Protein AF-A0A520NX33-F1 (afdb_monomer)

Secondary structure (DSSP, 8-state):
--SSTT--EEEEEETTEEEEEEEEETTEEHHHHHHHHTSS---GGGHHHHHHHHHHHHHTT-GGGGS-----

Mean predicted aligned error: 4.85 Å

Solvent-accessible surface area (backbone atoms only — not comparable to full-atom values): 4466 Å² total; per-residue (Å²): 134,74,95,60,75,96,55,72,70,52,70,44,69,36,97,90,36,87,91,42,70,49,42,22,53,77,94,43,51,47,69,60,51,42,21,46,51,16,75,49,81,76,53,82,95,49,37,94,78,39,44,76,42,37,49,55,9,48,78,66,41,22,59,53,48,67,57,89,75,79,83,133

Radius of gyration: 13.25 Å; Cα contacts (8 Å, |Δi|>4): 81; chains: 1; bounding box: 32×28×35 Å

Foldseek 3Di:
DDPPPPFDKDKDADPVHNPDIWIDRVPHTVVLVCLLQLVDDDDPVCCVPRVVSNVNNLVVCHDCNVDDDDDD

Structure (mmCIF, N/CA/C/O backbone):
data_AF-A0A520NX33-F1
#
_entry.id   AF-A0A520NX33-F1
#
loop_
_atom_site.group_PDB
_atom_site.id
_atom_site.type_symbol
_atom_site.label_atom_id
_atom_site.label_alt_id
_atom_site.label_comp_id
_atom_site.label_asym_id
_atom_site.label_entity_id
_atom_site.label_seq_id
_atom_site.pdbx_PDB_ins_code
_atom_site.Cartn_x
_atom_site.Cartn_y
_atom_site.Cartn_z
_atom_site.occupancy
_atom_site.B_iso_or_equiv
_atom_site.auth_seq_id
_atom_site.auth_comp_id
_atom_site.auth_asym_id
_atom_site.auth_atom_id
_atom_site.pdbx_PDB_model_num
ATOM 1 N N . MET A 1 1 ? -10.724 -12.916 -4.437 1.00 56.16 1 MET A N 1
ATOM 2 C CA . MET A 1 1 ? -10.308 -13.000 -5.857 1.00 56.16 1 MET A CA 1
ATOM 3 C C . MET A 1 1 ? -8.815 -12.707 -5.922 1.00 56.16 1 MET A C 1
ATOM 5 O O . MET A 1 1 ? -8.399 -11.730 -5.315 1.00 56.16 1 MET A O 1
ATOM 9 N N . ALA A 1 2 ? -8.000 -13.552 -6.558 1.00 64.44 2 ALA A N 1
ATOM 10 C CA . ALA A 1 2 ? -6.550 -13.345 -6.608 1.00 64.44 2 ALA A CA 1
ATOM 11 C C . ALA A 1 2 ? -6.189 -12.326 -7.704 1.00 64.44 2 ALA A C 1
ATOM 13 O O . ALA A 1 2 ? -6.450 -12.578 -8.875 1.00 64.44 2 ALA A O 1
ATOM 14 N N . LEU A 1 3 ? -5.574 -11.196 -7.330 1.00 69.81 3 LEU A N 1
ATOM 15 C CA . LEU A 1 3 ? -5.206 -10.100 -8.251 1.00 69.81 3 LEU A CA 1
ATOM 16 C C . LEU A 1 3 ? -4.163 -10.493 -9.313 1.00 69.81 3 LEU A C 1
ATOM 18 O O . LEU A 1 3 ? -3.995 -9.788 -10.302 1.00 69.81 3 LEU A O 1
ATOM 22 N N . VAL A 1 4 ? -3.438 -11.588 -9.085 1.00 79.12 4 VAL A N 1
ATOM 23 C CA . VAL A 1 4 ? -2.216 -11.941 -9.824 1.00 79.12 4 VAL A CA 1
ATOM 24 C C . VAL A 1 4 ? -2.254 -13.333 -10.457 1.00 79.12 4 VAL A C 1
ATOM 26 O O . VAL A 1 4 ? -1.359 -13.683 -11.220 1.00 79.12 4 VAL A O 1
ATOM 29 N N . ALA A 1 5 ? -3.266 -14.148 -10.151 1.00 83.94 5 ALA A N 1
ATOM 30 C CA . ALA A 1 5 ? -3.307 -15.533 -10.610 1.00 83.94 5 ALA A CA 1
ATOM 31 C C . ALA A 1 5 ? -3.569 -15.601 -12.122 1.00 83.94 5 ALA A C 1
ATOM 33 O O . ALA A 1 5 ? -4.602 -15.134 -12.595 1.00 83.94 5 ALA A O 1
ATOM 34 N N . GLY A 1 6 ? -2.632 -16.191 -12.870 1.00 85.62 6 GLY A N 1
ATOM 35 C CA . GLY A 1 6 ? -2.749 -16.370 -14.322 1.00 85.62 6 GLY A CA 1
ATOM 36 C C . GLY A 1 6 ? -2.562 -15.094 -15.150 1.00 85.62 6 GLY A C 1
ATOM 37 O O . GLY A 1 6 ? -2.874 -15.100 -16.338 1.00 85.62 6 GLY A O 1
ATOM 38 N N . VAL A 1 7 ? -2.065 -14.006 -14.552 1.00 87.69 7 VAL A N 1
ATOM 39 C CA . VAL A 1 7 ? -1.861 -12.721 -15.237 1.00 87.69 7 VAL A CA 1
ATOM 40 C C . VAL A 1 7 ? -0.372 -12.467 -15.458 1.00 87.69 7 VAL A C 1
ATOM 42 O O . VAL A 1 7 ? 0.446 -12.716 -14.576 1.00 87.69 7 VAL A O 1
ATOM 45 N N . ASN A 1 8 ? -0.013 -11.924 -16.622 1.00 91.56 8 ASN A N 1
ATOM 46 C CA . ASN A 1 8 ? 1.349 -11.461 -16.880 1.00 91.56 8 ASN A CA 1
ATOM 47 C C . ASN A 1 8 ? 1.647 -10.196 -16.065 1.00 91.56 8 ASN A C 1
ATOM 49 O O . ASN A 1 8 ? 0.961 -9.180 -16.209 1.00 91.56 8 ASN A O 1
ATOM 53 N N . ILE A 1 9 ? 2.693 -10.254 -15.240 1.00 93.25 9 ILE A N 1
ATOM 54 C CA . ILE A 1 9 ? 3.108 -9.156 -14.365 1.00 93.25 9 ILE A CA 1
ATOM 55 C C . ILE A 1 9 ? 4.415 -8.566 -14.883 1.00 93.25 9 ILE A C 1
ATOM 57 O O . ILE A 1 9 ? 5.404 -9.273 -15.062 1.00 93.25 9 ILE A O 1
ATOM 61 N N . CYS A 1 10 ? 4.433 -7.253 -15.083 1.00 93.69 10 CYS A N 1
ATOM 62 C CA . CYS A 1 10 ? 5.657 -6.505 -15.334 1.00 93.69 10 CYS A CA 1
ATOM 63 C C . CYS A 1 10 ? 6.058 -5.782 -14.053 1.00 93.69 10 CYS A C 1
ATOM 65 O O . CYS A 1 10 ? 5.232 -5.094 -13.464 1.00 93.69 10 CYS A O 1
ATOM 67 N N . CYS A 1 11 ? 7.313 -5.900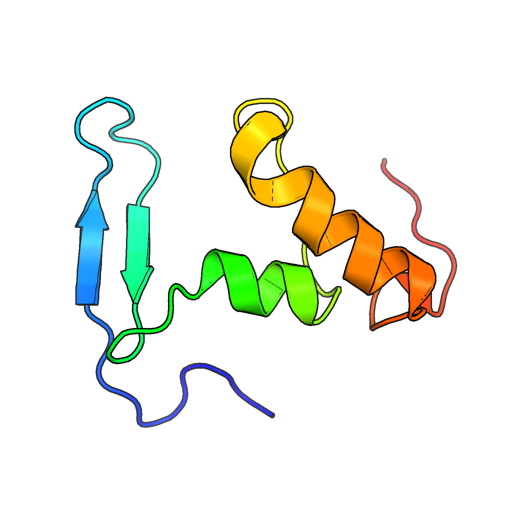 -13.632 1.00 92.50 11 CYS A N 1
ATOM 68 C CA . CYS A 1 11 ? 7.832 -5.197 -12.466 1.00 92.50 11 CYS A CA 1
ATOM 69 C C . CYS A 1 11 ? 9.034 -4.337 -12.861 1.00 92.50 11 CYS A C 1
ATOM 71 O O . CYS A 1 11 ? 9.850 -4.736 -13.689 1.00 92.50 11 CYS A O 1
ATOM 73 N N . ARG A 1 12 ? 9.146 -3.146 -12.271 1.00 90.81 12 ARG A N 1
ATOM 74 C CA . ARG A 1 12 ? 10.292 -2.247 -12.436 1.00 90.81 12 ARG A CA 1
ATOM 75 C C . ARG A 1 12 ? 10.733 -1.732 -11.077 1.00 90.81 12 ARG A C 1
ATOM 77 O O . ARG A 1 12 ? 9.907 -1.236 -10.303 1.00 90.81 12 ARG A O 1
ATOM 84 N N . ALA A 1 13 ? 12.030 -1.836 -10.813 1.00 87.12 13 ALA A N 1
ATOM 85 C CA . ALA A 1 13 ? 12.643 -1.198 -9.659 1.00 87.12 13 ALA A CA 1
ATOM 86 C C . ALA A 1 13 ? 12.398 0.319 -9.714 1.00 87.12 13 ALA A C 1
ATOM 88 O O . ALA A 1 13 ? 12.293 0.913 -10.791 1.00 87.12 13 ALA A O 1
ATOM 89 N N . GLY A 1 14 ? 12.246 0.953 -8.556 1.00 76.31 14 GLY A N 1
ATOM 90 C CA . GLY A 1 14 ? 12.167 2.403 -8.485 1.00 76.31 14 GLY A CA 1
ATOM 91 C C . GLY A 1 14 ? 13.535 3.030 -8.741 1.00 76.31 14 GLY A C 1
ATOM 92 O O . GLY A 1 14 ? 14.466 2.772 -7.988 1.00 76.31 14 GLY A O 1
ATOM 93 N N . ASP A 1 15 ? 13.631 3.936 -9.719 1.00 66.94 15 ASP A N 1
ATOM 94 C CA . ASP A 1 15 ? 14.889 4.615 -10.097 1.00 66.94 15 ASP A CA 1
ATOM 95 C C . ASP A 1 15 ? 15.591 5.331 -8.925 1.00 66.94 15 ASP A C 1
ATOM 97 O O . ASP A 1 15 ? 16.792 5.577 -8.960 1.00 66.94 15 ASP A O 1
ATOM 101 N N . LYS A 1 16 ? 14.836 5.683 -7.876 1.00 70.06 16 LYS A N 1
ATOM 102 C CA . LYS A 1 16 ? 15.321 6.394 -6.679 1.00 70.06 16 LYS A CA 1
ATOM 103 C C . LYS A 1 16 ? 15.288 5.556 -5.394 1.00 70.06 16 LYS A C 1
ATOM 105 O O . LYS A 1 16 ? 15.641 6.074 -4.340 1.00 70.06 16 LYS A O 1
ATOM 110 N N . LYS A 1 17 ? 14.792 4.315 -5.452 1.00 68.06 17 LYS A N 1
ATOM 111 C CA . LYS A 1 17 ? 14.565 3.441 -4.287 1.00 68.06 17 LYS A CA 1
ATOM 112 C C . LYS A 1 17 ? 14.816 1.979 -4.694 1.00 68.06 17 LYS A C 1
ATOM 114 O O . LYS A 1 17 ? 13.872 1.312 -5.122 1.00 68.06 17 LYS A O 1
ATOM 119 N N . PRO A 1 18 ? 16.064 1.484 -4.611 1.00 66.88 18 PRO A N 1
ATOM 120 C CA . PRO A 1 18 ? 16.410 0.128 -5.051 1.00 66.88 18 PRO A CA 1
ATOM 121 C C . PRO A 1 18 ? 15.735 -0.970 -4.212 1.00 66.88 18 PRO A C 1
ATOM 123 O O . PRO A 1 18 ? 15.604 -2.100 -4.668 1.00 66.88 18 PRO A O 1
ATOM 126 N N . ASP A 1 19 ? 15.257 -0.633 -3.015 1.00 78.38 19 ASP A N 1
ATOM 127 C CA . ASP A 1 19 ? 14.519 -1.505 -2.101 1.00 78.38 19 ASP A CA 1
ATOM 128 C C . ASP A 1 19 ? 13.005 -1.564 -2.388 1.00 78.38 19 ASP A C 1
ATOM 130 O O . ASP A 1 19 ? 12.263 -2.249 -1.685 1.00 78.38 19 ASP A O 1
ATOM 134 N N . ALA A 1 20 ? 12.519 -0.848 -3.407 1.00 80.44 20 ALA A N 1
ATOM 135 C CA . ALA A 1 20 ? 11.110 -0.816 -3.773 1.00 80.44 20 ALA A CA 1
ATOM 136 C C . ALA A 1 20 ? 10.913 -1.128 -5.260 1.00 80.44 20 ALA A C 1
ATOM 138 O O . ALA A 1 20 ? 11.455 -0.464 -6.145 1.00 80.44 20 ALA A O 1
ATOM 139 N N . THR A 1 21 ? 10.059 -2.110 -5.540 1.00 89.56 21 THR A N 1
ATOM 140 C CA 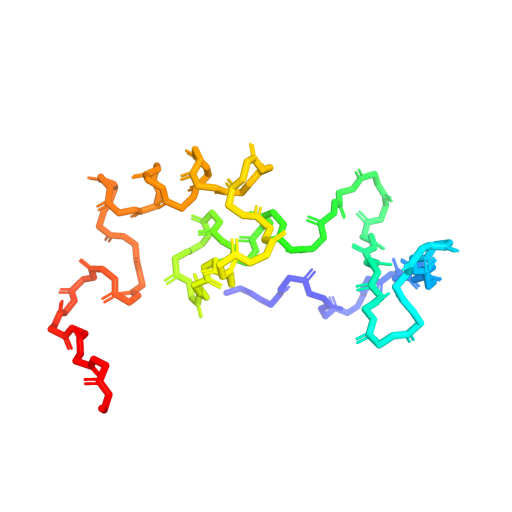. THR A 1 21 ? 9.652 -2.470 -6.900 1.00 89.56 21 THR A CA 1
ATOM 141 C C . THR A 1 21 ? 8.185 -2.134 -7.099 1.00 89.56 21 THR A C 1
ATOM 143 O O . THR A 1 21 ? 7.350 -2.390 -6.233 1.00 89.56 21 THR A O 1
ATOM 146 N N . ARG A 1 22 ? 7.859 -1.556 -8.254 1.00 89.81 22 ARG A N 1
ATOM 147 C CA . ARG A 1 22 ? 6.476 -1.359 -8.690 1.00 89.81 22 ARG A CA 1
ATOM 148 C C . ARG A 1 22 ? 6.129 -2.435 -9.697 1.00 89.81 22 ARG A C 1
ATOM 150 O O . ARG A 1 22 ? 6.936 -2.723 -10.575 1.00 89.81 22 ARG A O 1
ATOM 157 N N . CYS A 1 23 ? 4.942 -3.008 -9.563 1.00 92.62 23 CYS A N 1
ATOM 158 C CA . CYS A 1 23 ? 4.474 -4.081 -10.427 1.00 92.62 23 CYS A CA 1
ATOM 159 C C . CYS A 1 23 ? 3.116 -3.736 -1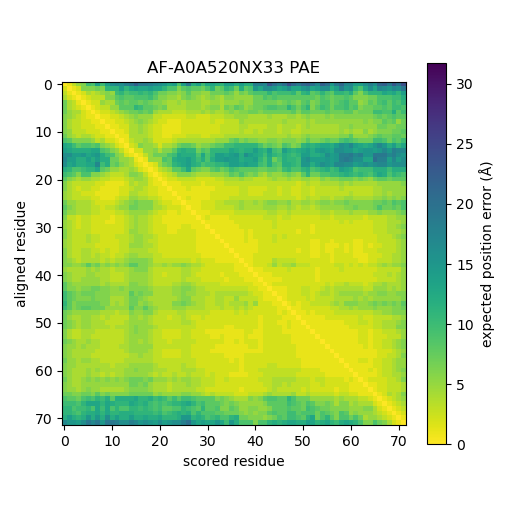1.030 1.00 92.62 23 CYS A C 1
ATOM 161 O O . CYS A 1 23 ? 2.274 -3.108 -10.381 1.00 92.62 23 CYS A O 1
ATOM 163 N N . TRP A 1 24 ? 2.912 -4.175 -12.266 1.00 93.38 24 TRP A N 1
ATOM 164 C CA . TRP A 1 24 ? 1.722 -3.929 -13.059 1.00 93.38 24 TRP A CA 1
ATOM 165 C C . TRP A 1 24 ? 1.184 -5.227 -13.650 1.00 93.38 24 TRP A C 1
ATOM 167 O O . TRP A 1 24 ? 1.945 -6.026 -14.195 1.00 93.38 24 TRP A O 1
ATOM 177 N N . ALA A 1 25 ? -0.133 -5.394 -13.585 1.00 92.12 25 ALA A N 1
ATOM 178 C CA . ALA A 1 25 ? -0.897 -6.361 -14.359 1.00 92.12 25 ALA A CA 1
ATOM 179 C C . ALA A 1 25 ? -1.570 -5.604 -15.517 1.00 92.12 25 ALA A C 1
ATOM 181 O O . ALA A 1 25 ? -2.538 -4.869 -15.315 1.00 92.12 25 ALA A O 1
ATOM 182 N N . GLY A 1 26 ? -1.007 -5.699 -16.725 1.00 88.50 26 GLY A N 1
ATOM 183 C CA . GLY A 1 26 ? -1.393 -4.820 -17.836 1.00 88.50 26 GLY A CA 1
ATOM 184 C C . GLY A 1 26 ? -1.091 -3.346 -17.523 1.00 88.50 26 GLY A C 1
ATOM 185 O O . GLY A 1 26 ? 0.047 -2.996 -17.220 1.00 88.50 26 GLY A O 1
ATOM 186 N N . SER A 1 27 ? -2.102 -2.475 -17.578 1.00 86.75 27 SER A N 1
ATOM 187 C CA . SER A 1 27 ? -1.985 -1.051 -17.214 1.00 86.75 27 SER A CA 1
ATOM 188 C C . SER A 1 27 ? -2.216 -0.772 -15.722 1.00 86.75 27 SER A C 1
ATOM 190 O O . SER A 1 27 ? -2.089 0.370 -15.273 1.00 86.75 27 SER A O 1
ATOM 192 N N . TYR A 1 28 ? -2.552 -1.798 -14.940 1.00 89.12 28 TYR A N 1
ATOM 193 C CA . TYR A 1 28 ? -2.972 -1.647 -13.557 1.00 89.12 28 TYR A CA 1
ATOM 194 C C . TYR A 1 28 ? -1.825 -1.882 -12.574 1.00 89.12 28 TYR A C 1
ATOM 196 O O . TYR A 1 28 ? -1.255 -2.968 -12.526 1.00 89.12 28 TYR A O 1
ATOM 204 N N . GLU A 1 29 ? -1.495 -0.876 -11.762 1.00 91.75 29 GLU A N 1
ATOM 205 C CA . GLU A 1 29 ? -0.459 -0.994 -10.729 1.00 91.75 29 GLU A CA 1
ATOM 206 C C . GLU A 1 29 ? -0.982 -1.746 -9.499 1.00 91.75 29 GLU A C 1
ATOM 208 O O . GLU A 1 29 ? -1.924 -1.297 -8.841 1.00 91.75 29 GLU A O 1
ATOM 213 N N . LEU A 1 30 ? -0.322 -2.849 -9.145 1.00 92.38 30 LEU A N 1
ATOM 214 C CA . LEU A 1 30 ? -0.787 -3.772 -8.109 1.00 92.38 30 LEU A CA 1
ATOM 215 C C . LEU A 1 30 ? -0.889 -3.119 -6.727 1.00 92.38 30 LEU A C 1
ATOM 217 O O . LEU A 1 30 ? -1.872 -3.344 -6.028 1.00 92.38 30 LEU A O 1
ATOM 221 N N . SER A 1 31 ? 0.060 -2.253 -6.355 1.00 92.12 31 SER A N 1
ATOM 222 C CA . SER A 1 31 ? 0.040 -1.562 -5.057 1.00 92.12 31 SER A CA 1
ATOM 223 C C . SER A 1 31 ? -1.239 -0.748 -4.854 1.00 92.12 31 SER A C 1
ATOM 225 O O . SER A 1 31 ? -1.798 -0.743 -3.763 1.00 92.12 31 SER A O 1
ATOM 227 N N . LYS A 1 32 ? -1.750 -0.103 -5.914 1.00 92.50 32 LYS A N 1
ATOM 228 C CA . LYS A 1 32 ? -3.016 0.640 -5.842 1.00 92.50 32 LYS A CA 1
ATOM 229 C C . LYS A 1 32 ? -4.194 -0.294 -5.589 1.00 92.50 32 LYS A C 1
ATOM 231 O O . LYS A 1 32 ? -5.082 0.059 -4.824 1.00 92.50 32 LYS A O 1
ATOM 236 N N . GLY A 1 33 ? -4.198 -1.469 -6.212 1.00 92.00 33 GLY A N 1
ATOM 237 C CA . GLY A 1 33 ? -5.270 -2.441 -6.026 1.00 92.00 33 GLY A CA 1
ATOM 238 C C . GLY A 1 33 ? -5.274 -3.111 -4.676 1.00 92.00 33 GLY A C 1
ATOM 239 O O . GLY A 1 33 ? -6.342 -3.264 -4.097 1.00 92.00 33 GLY A O 1
ATOM 240 N N . MET A 1 34 ? -4.102 -3.442 -4.145 1.00 91.75 34 MET A N 1
ATOM 241 C CA . MET A 1 34 ? -3.993 -3.993 -2.796 1.00 91.75 34 MET A CA 1
ATOM 242 C C . MET A 1 34 ? -4.487 -2.991 -1.746 1.00 91.75 34 MET A C 1
ATOM 244 O O . MET A 1 34 ? -5.294 -3.350 -0.892 1.00 91.75 34 MET A O 1
ATOM 248 N N . LEU A 1 35 ? -4.099 -1.718 -1.881 1.00 94.25 35 LEU A N 1
ATOM 249 C CA . LEU A 1 35 ? -4.591 -0.642 -1.019 1.00 94.25 35 LEU A CA 1
ATOM 250 C C . LEU A 1 35 ? -6.094 -0.441 -1.156 1.00 94.25 35 LEU A C 1
ATOM 252 O O . LEU A 1 35 ? -6.801 -0.391 -0.159 1.00 94.25 35 LEU A O 1
ATOM 256 N N . HIS A 1 36 ? -6.596 -0.373 -2.389 1.00 93.81 36 HIS A N 1
ATOM 257 C CA . HIS A 1 36 ? -8.022 -0.203 -2.639 1.00 93.81 36 HIS A CA 1
ATOM 258 C C . HIS A 1 36 ? -8.841 -1.391 -2.118 1.00 93.81 36 HIS A C 1
ATOM 260 O O . HIS A 1 36 ? -9.972 -1.204 -1.677 1.00 93.81 36 HIS A O 1
ATOM 266 N N . ALA A 1 37 ? -8.295 -2.609 -2.146 1.00 92.38 37 ALA A N 1
ATOM 267 C CA . ALA A 1 37 ? -8.927 -3.789 -1.565 1.00 92.38 37 ALA A CA 1
ATOM 268 C C . ALA A 1 37 ? -8.953 -3.758 -0.026 1.00 92.38 37 ALA A C 1
ATOM 270 O O . ALA A 1 37 ? -9.742 -4.488 0.560 1.00 92.38 37 ALA A O 1
ATOM 271 N N . GLY A 1 38 ? -8.147 -2.904 0.614 1.00 93.06 38 GLY A N 1
ATOM 272 C CA . GLY A 1 38 ? -8.084 -2.758 2.070 1.00 93.06 38 GLY A CA 1
ATOM 273 C C . GLY A 1 38 ? -7.192 -3.781 2.772 1.00 93.06 38 GLY A C 1
ATOM 274 O O . GLY A 1 38 ? -7.159 -3.798 3.993 1.00 93.06 38 GLY A O 1
ATOM 275 N N . GLY 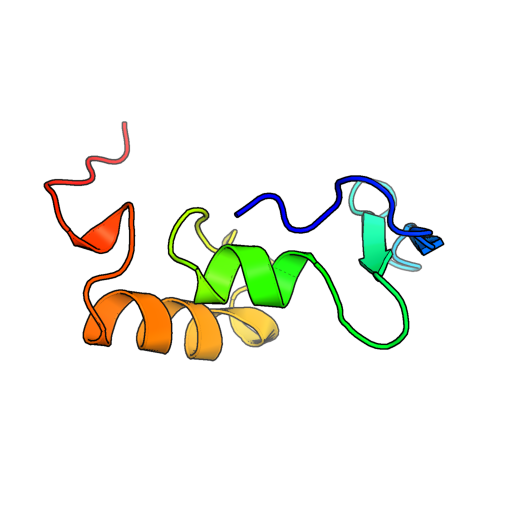A 1 39 ? -6.465 -4.622 2.029 1.00 88.75 39 GLY A N 1
ATOM 276 C CA . GLY A 1 39 ? -5.625 -5.692 2.590 1.00 88.75 39 GLY A CA 1
ATOM 277 C C . GLY A 1 39 ? -4.193 -5.267 2.936 1.00 88.75 39 GLY A C 1
ATOM 278 O O . GLY A 1 39 ? -3.374 -6.092 3.332 1.00 88.75 39 GLY A O 1
ATOM 279 N N . THR A 1 40 ? -3.846 -3.995 2.733 1.00 91.44 40 THR A N 1
ATOM 280 C CA . THR A 1 40 ? -2.496 -3.455 2.957 1.00 91.44 40 THR A CA 1
ATOM 281 C C . THR A 1 40 ? -2.559 -2.020 3.447 1.00 91.44 40 THR A C 1
ATOM 283 O O . THR A 1 40 ? -3.494 -1.307 3.089 1.00 91.44 40 THR A O 1
ATOM 286 N N . LEU A 1 41 ? -1.514 -1.588 4.157 1.00 91.25 41 LEU A N 1
ATOM 287 C CA . LEU A 1 41 ? -1.3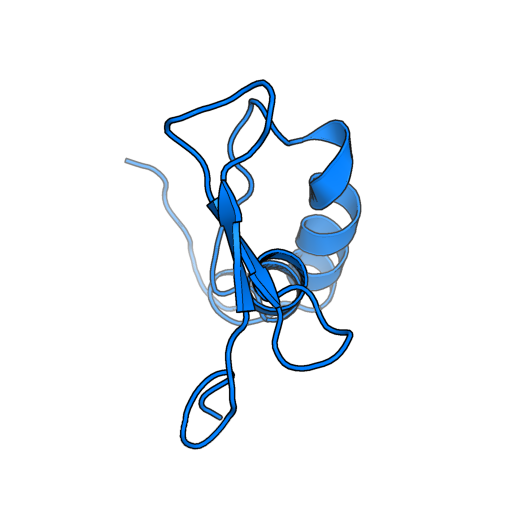57 -0.213 4.623 1.00 91.25 41 LEU A CA 1
ATOM 288 C C . LEU A 1 41 ? -0.299 0.569 3.850 1.00 91.25 41 LEU A C 1
ATOM 290 O O . LEU A 1 41 ? 0.654 0.008 3.297 1.00 91.25 41 LEU A O 1
ATOM 294 N N . VAL A 1 42 ? -0.437 1.891 3.859 1.00 92.19 42 VAL A N 1
ATOM 295 C CA . VAL A 1 42 ? 0.540 2.802 3.266 1.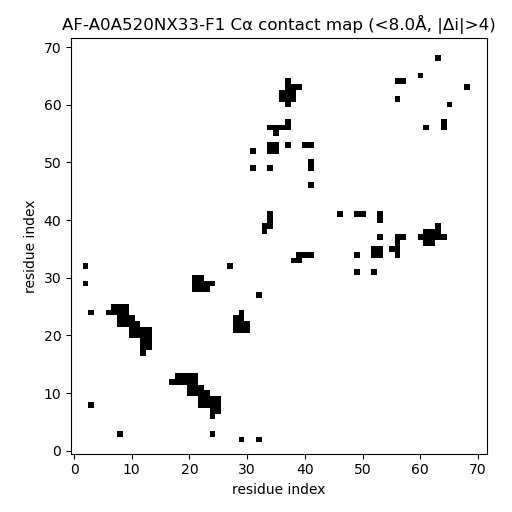00 92.19 42 VAL A CA 1
ATOM 296 C C . VAL A 1 42 ? 1.731 3.001 4.196 1.00 92.19 42 VAL A C 1
ATOM 298 O O . VAL A 1 42 ? 1.604 3.441 5.336 1.00 92.19 42 VAL A O 1
ATOM 301 N N . LEU A 1 43 ? 2.934 2.757 3.675 1.00 87.69 43 LEU A N 1
ATOM 302 C CA . LEU A 1 43 ? 4.163 3.101 4.387 1.00 87.69 43 LEU A CA 1
ATOM 303 C C . LEU A 1 43 ? 4.338 4.630 4.474 1.00 87.69 43 LEU A C 1
ATOM 305 O O . LEU A 1 43 ? 4.088 5.323 3.480 1.00 87.69 43 LEU A O 1
ATOM 309 N N . PRO A 1 44 ? 4.884 5.173 5.586 1.00 86.56 44 PRO A N 1
ATOM 310 C CA . PRO A 1 44 ? 5.056 6.619 5.782 1.00 86.56 44 PRO A CA 1
ATOM 311 C C . PRO A 1 44 ? 5.727 7.340 4.604 1.00 86.56 44 PRO A C 1
ATOM 313 O O . PRO A 1 44 ? 5.324 8.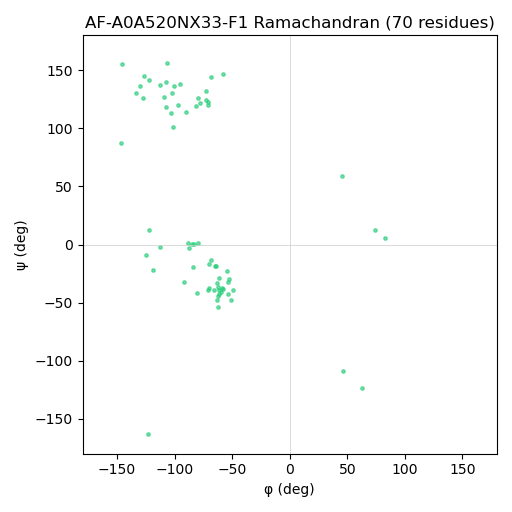425 4.190 1.00 86.56 44 PRO A O 1
ATOM 316 N N . ARG A 1 45 ? 6.723 6.693 3.993 1.00 84.62 45 ARG A N 1
ATOM 317 C CA . ARG A 1 45 ? 7.510 7.237 2.877 1.00 84.62 45 ARG A CA 1
ATOM 318 C C . ARG A 1 45 ? 6.742 7.412 1.560 1.00 84.62 45 ARG A C 1
ATOM 320 O O . ARG A 1 45 ? 7.273 8.049 0.650 1.00 84.62 45 ARG A O 1
ATOM 327 N N . ASP A 1 46 ? 5.553 6.825 1.431 1.00 87.50 46 ASP A N 1
ATOM 328 C CA . ASP A 1 46 ? 4.761 6.824 0.196 1.00 87.50 46 ASP A CA 1
ATOM 329 C C . ASP A 1 46 ? 3.356 7.438 0.390 1.00 87.50 46 ASP A C 1
ATOM 331 O O . ASP A 1 46 ? 2.517 7.389 -0.516 1.00 87.50 46 ASP A O 1
ATOM 335 N N . GLN A 1 47 ? 3.126 8.102 1.532 1.00 88.06 47 GLN A N 1
ATOM 336 C CA . GLN A 1 47 ? 1.833 8.677 1.915 1.00 88.06 47 GLN A CA 1
ATOM 337 C C . GLN A 1 47 ? 1.211 9.570 0.839 1.00 88.06 47 GLN A C 1
ATOM 339 O O . GLN A 1 47 ? 0.055 9.375 0.470 1.00 88.06 47 GLN A O 1
ATOM 344 N N . LYS A 1 48 ? 1.991 10.493 0.255 1.00 89.31 48 LYS A N 1
ATOM 345 C CA . LYS A 1 48 ? 1.501 11.448 -0.760 1.00 89.31 48 LYS A CA 1
ATOM 346 C C . LYS A 1 48 ? 0.790 10.783 -1.940 1.00 89.31 48 LYS A C 1
ATOM 348 O O . LYS A 1 48 ? -0.093 11.385 -2.538 1.00 89.31 48 LYS A O 1
ATOM 353 N N . ARG A 1 49 ? 1.212 9.574 -2.316 1.00 88.62 49 ARG A N 1
ATOM 354 C CA . ARG A 1 49 ? 0.700 8.874 -3.497 1.00 88.62 49 ARG A CA 1
ATOM 355 C C . ARG A 1 49 ? -0.477 7.963 -3.175 1.00 88.62 49 ARG A C 1
ATOM 357 O O . ARG A 1 49 ? -1.318 7.743 -4.043 1.00 88.62 49 ARG A O 1
ATOM 364 N N . PHE A 1 50 ? -0.492 7.396 -1.975 1.00 93.56 50 PHE A N 1
ATOM 365 C CA . PHE A 1 50 ? -1.311 6.230 -1.669 1.00 93.56 50 PHE A CA 1
ATOM 366 C C . PHE A 1 50 ? -2.349 6.456 -0.566 1.00 93.56 50 PHE A C 1
ATOM 368 O O . PHE A 1 50 ? -3.368 5.770 -0.589 1.00 93.56 50 PHE A O 1
ATOM 375 N N . VAL A 1 51 ? -2.170 7.448 0.317 1.00 94.31 51 VAL A N 1
ATOM 376 C CA . VAL A 1 51 ? -3.150 7.780 1.373 1.00 94.31 51 VAL A CA 1
ATOM 377 C C . VAL A 1 51 ? -4.560 8.018 0.822 1.00 94.31 51 VAL A C 1
ATOM 379 O O . VAL A 1 51 ? -5.497 7.468 1.389 1.00 94.31 51 VAL A O 1
ATOM 382 N N . PRO A 1 52 ? -4.768 8.734 -0.305 1.00 95.94 52 PRO A N 1
ATOM 383 C CA . PRO A 1 52 ? -6.121 8.905 -0.836 1.00 95.94 52 PRO A CA 1
ATOM 384 C C . PRO A 1 52 ? -6.808 7.587 -1.224 1.00 95.94 52 PRO A C 1
ATOM 386 O O . PRO A 1 52 ? -8.028 7.498 -1.180 1.00 95.94 52 PRO A O 1
ATOM 389 N N . ILE A 1 53 ? -6.042 6.563 -1.617 1.00 95.94 53 ILE A N 1
ATOM 390 C CA . ILE A 1 53 ? -6.575 5.250 -2.013 1.00 95.94 53 ILE A CA 1
ATOM 391 C C . ILE A 1 53 ? -6.887 4.409 -0.773 1.00 95.94 53 ILE A C 1
ATOM 393 O O . ILE A 1 53 ? -7.924 3.754 -0.719 1.00 95.94 53 ILE A O 1
ATOM 397 N N . GLU A 1 54 ? -5.999 4.443 0.219 1.00 94.88 54 GLU A N 1
ATOM 398 C CA . GLU A 1 54 ? -6.208 3.795 1.515 1.00 94.88 54 GLU A CA 1
ATOM 399 C C . GLU A 1 54 ? -7.432 4.367 2.235 1.00 94.88 54 GLU A C 1
ATOM 401 O O . GLU A 1 54 ? -8.262 3.602 2.717 1.00 94.88 54 GLU A O 1
ATOM 406 N N . LEU A 1 55 ? -7.607 5.694 2.211 1.00 94.81 55 LEU A N 1
ATOM 407 C CA . LEU A 1 55 ? -8.766 6.362 2.802 1.00 94.81 55 LEU A CA 1
ATOM 408 C C . LEU A 1 55 ? -10.081 5.881 2.173 1.00 94.81 55 LEU A C 1
ATOM 410 O O . LEU A 1 55 ? -11.030 5.592 2.891 1.00 94.81 55 LEU A O 1
ATOM 414 N N . GLN A 1 56 ? -10.122 5.695 0.850 1.00 96.12 56 GLN A N 1
ATOM 415 C CA . GLN A 1 56 ? -11.298 5.123 0.182 1.00 96.12 56 GLN A CA 1
ATOM 416 C C . GLN A 1 56 ? -11.592 3.687 0.639 1.00 96.12 56 GLN A C 1
ATOM 418 O O . GLN A 1 56 ? -12.754 3.294 0.740 1.00 96.12 56 GLN A O 1
ATOM 423 N N . ALA A 1 57 ? -10.557 2.880 0.890 1.00 94.94 57 ALA A N 1
ATOM 424 C CA . ALA A 1 57 ? -10.737 1.521 1.395 1.00 94.94 57 ALA A CA 1
ATOM 425 C C . ALA A 1 57 ? -11.226 1.512 2.851 1.00 94.94 57 ALA A C 1
ATOM 427 O O . ALA A 1 57 ? -12.080 0.691 3.197 1.00 94.94 57 ALA A O 1
ATOM 428 N N . PHE A 1 58 ? -10.726 2.447 3.663 1.00 93.75 58 PHE A N 1
ATOM 429 C CA . PHE A 1 58 ? -11.159 2.684 5.037 1.00 93.75 58 PHE A CA 1
ATOM 430 C C . PHE A 1 58 ? -12.631 3.107 5.104 1.00 93.75 58 PHE A C 1
ATOM 432 O O . PHE A 1 58 ? -13.428 2.447 5.768 1.00 93.75 58 PHE A O 1
ATOM 439 N N . GLU A 1 59 ? -13.021 4.144 4.359 1.00 95.19 59 GLU A N 1
ATOM 440 C CA . GLU A 1 59 ? -14.402 4.649 4.308 1.00 95.19 59 GLU A CA 1
ATOM 441 C C . GLU A 1 59 ? -15.390 3.572 3.843 1.00 95.19 59 GLU A C 1
ATOM 443 O O . GLU A 1 59 ? -16.499 3.458 4.365 1.00 95.19 59 GLU A O 1
ATOM 448 N N . ALA A 1 60 ? -14.971 2.730 2.896 1.00 95.31 60 ALA A N 1
ATOM 449 C CA . ALA A 1 60 ? -15.770 1.616 2.398 1.00 95.31 60 ALA A CA 1
ATOM 450 C C . ALA A 1 60 ? -15.755 0.373 3.310 1.00 95.31 60 ALA A C 1
ATOM 452 O O . ALA A 1 60 ? -16.366 -0.633 2.947 1.00 95.31 60 ALA A O 1
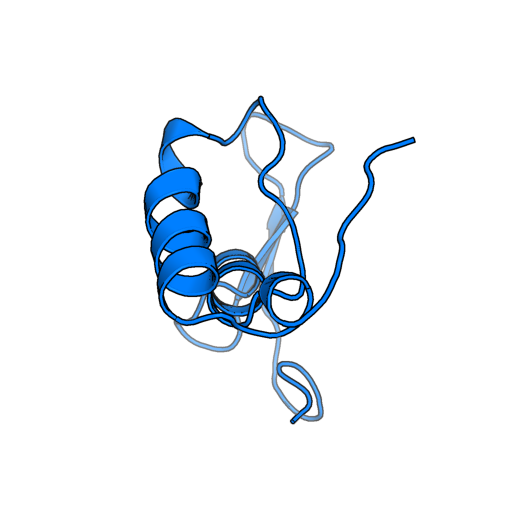ATOM 453 N N . ARG A 1 61 ? -15.057 0.413 4.456 1.00 93.69 61 ARG A N 1
ATOM 454 C CA . ARG A 1 61 ? -14.856 -0.712 5.386 1.00 93.69 61 ARG A CA 1
ATOM 455 C C . ARG A 1 61 ? -14.477 -2.004 4.662 1.00 93.69 61 ARG A C 1
ATOM 457 O O . ARG A 1 61 ? -15.194 -3.004 4.714 1.00 93.69 61 ARG A O 1
ATOM 464 N N . ARG A 1 62 ? -13.374 -1.969 3.917 1.00 93.12 62 ARG A N 1
ATOM 465 C CA . ARG A 1 62 ? -12.866 -3.131 3.171 1.00 93.12 62 ARG A CA 1
ATOM 466 C C . ARG A 1 62 ? -11.808 -3.892 3.960 1.00 93.12 62 ARG A C 1
ATOM 468 O O . ARG A 1 62 ? -10.924 -3.274 4.535 1.00 93.12 62 ARG A O 1
ATOM 475 N N . ASP A 1 63 ? -11.882 -5.218 3.911 1.00 92.06 63 ASP A N 1
ATOM 476 C CA . ASP A 1 63 ? -10.873 -6.151 4.433 1.00 92.06 63 ASP A CA 1
ATOM 477 C C . ASP A 1 63 ? -10.378 -5.800 5.852 1.00 92.06 63 ASP A C 1
ATOM 479 O O . ASP A 1 63 ? -11.181 -5.890 6.782 1.00 92.06 63 ASP A O 1
ATOM 483 N N . LEU A 1 64 ? -9.135 -5.320 6.037 1.00 90.94 64 LEU A N 1
ATOM 484 C CA . LEU A 1 64 ? -8.595 -4.936 7.357 1.00 90.94 64 LEU A CA 1
ATOM 485 C C . LEU A 1 64 ? -9.506 -3.953 8.111 1.00 90.94 64 LEU A C 1
ATOM 487 O O . LEU A 1 64 ? -9.565 -3.971 9.337 1.00 90.94 64 LEU A O 1
ATOM 491 N N . TRP A 1 65 ? -10.254 -3.126 7.379 1.00 90.25 65 TRP A N 1
ATOM 492 C CA . TRP A 1 65 ? -11.159 -2.113 7.917 1.00 90.25 65 TRP A CA 1
ATOM 493 C C . TRP A 1 65 ? -12.550 -2.648 8.307 1.00 90.25 65 TRP A C 1
ATOM 495 O O . TRP A 1 65 ? -13.410 -1.871 8.722 1.00 90.25 65 TRP A O 1
ATOM 505 N N . GLN A 1 66 ? -12.814 -3.951 8.149 1.00 91.06 66 GLN A N 1
ATOM 506 C CA . GLN A 1 66 ? -14.039 -4.600 8.643 1.00 91.06 66 GLN A CA 1
ATOM 507 C C . GLN A 1 66 ? -13.951 -5.008 10.114 1.00 91.06 66 GLN A C 1
ATOM 509 O O . GLN A 1 66 ? -14.988 -5.232 10.739 1.00 91.06 66 GLN A O 1
ATOM 514 N N . GLY A 1 67 ? -12.736 -5.110 10.654 1.00 82.94 67 GLY A N 1
ATOM 515 C CA . GLY A 1 67 ? -12.475 -5.538 12.022 1.00 82.94 67 GLY A CA 1
ATOM 516 C C . GLY A 1 67 ? -11.677 -4.515 12.819 1.00 82.94 67 GLY A C 1
ATOM 517 O O . GLY A 1 67 ? -11.564 -3.345 12.456 1.00 82.94 67 GLY A O 1
ATOM 518 N N . GLU A 1 68 ? -11.123 -4.984 13.930 1.00 80.62 68 GLU A N 1
ATOM 519 C CA . GLU A 1 68 ? -10.180 -4.217 14.727 1.00 80.62 68 GLU A CA 1
ATOM 520 C C . GLU A 1 68 ? -8.765 -4.502 14.221 1.00 80.62 68 GLU A C 1
ATOM 522 O O . GLU A 1 68 ? -8.274 -5.630 14.295 1.00 80.62 68 GLU A O 1
ATOM 527 N N . PHE A 1 69 ? -8.126 -3.479 13.662 1.00 73.88 69 PHE A N 1
ATOM 528 C CA . PHE A 1 69 ? -6.741 -3.556 13.226 1.00 73.88 69 PHE A CA 1
ATOM 529 C C . PHE A 1 69 ? -5.849 -2.847 14.245 1.00 73.88 69 PHE A C 1
ATOM 531 O O . PHE A 1 69 ? -5.924 -1.628 14.405 1.00 73.88 69 PHE A O 1
ATOM 538 N N . VAL A 1 70 ? -5.001 -3.617 14.927 1.00 76.75 70 VAL A N 1
ATOM 539 C CA . VAL A 1 70 ? -4.062 -3.112 15.934 1.00 76.75 70 VAL A CA 1
ATOM 540 C C . VAL A 1 70 ? -2.652 -3.168 15.356 1.00 76.75 70 VAL A C 1
A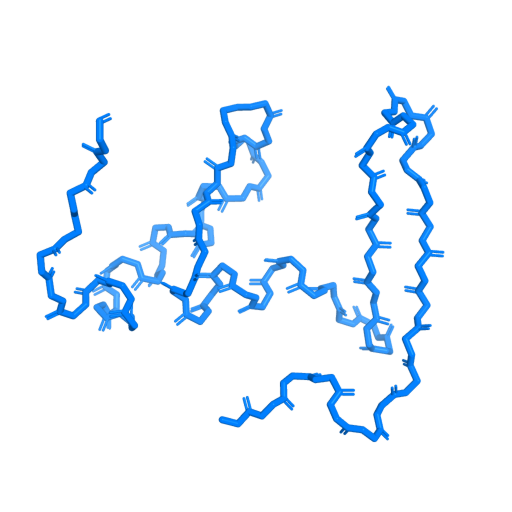TOM 542 O O . VAL A 1 70 ? -2.157 -4.240 15.007 1.00 76.75 70 VAL A O 1
ATOM 545 N N . LEU A 1 71 ? -2.008 -2.005 15.241 1.00 67.88 71 LEU A N 1
ATOM 546 C CA . LEU A 1 71 ? -0.572 -1.941 14.982 1.00 67.88 71 LEU A CA 1
ATOM 547 C C . LEU A 1 71 ? 0.172 -2.352 16.265 1.00 67.88 71 LEU A C 1
ATOM 549 O O . LEU A 1 71 ? -0.205 -1.858 17.330 1.00 67.88 71 LEU A O 1
ATOM 553 N N . PRO A 1 72 ? 1.173 -3.247 16.186 1.00 64.75 72 PRO A N 1
ATOM 554 C CA . PRO A 1 72 ? 1.991 -3.613 17.339 1.00 64.75 72 PRO A CA 1
ATOM 555 C C . PRO A 1 72 ? 2.806 -2.434 17.885 1.00 64.75 72 PRO A C 1
ATOM 557 O O . PRO A 1 72 ? 3.127 -1.508 17.101 1.00 64.75 72 PRO A O 1
#

pLDDT: mean 86.8, std 9.31, range [56.16, 96.12]

Nearest PDB structures (foldseek):
  3tp8-assembly1_A  TM=7.679E-01  e=3.379E-02  Staphylococcus aureus
  2f0q-assembly1_A  TM=6.782E-01  e=1.738E-02  Staphylococcus aureus
  1eqv-assembly1_A  TM=6.831E-01  e=4.408E-02  Staphylococcus aureus
  1f2z-assembly1_A  TM=6.865E-01  e=4.711E-02  Staphylococcus aureus
  1kdb-assembly1_A  TM=6.821E-01  e=6.569E-02  Staphylococcus aureus

Sequence (72 aa):
MALVAGVNICCRAGDKKPDATRCWAGSYELSKGMLHAGGTLVLPRDQKRFVPIELQAFEARRDLWQGEFVLP